Protein AF-A0A550H841-F1 (afdb_monomer)

Mean predicted aligned error: 4.19 Å

Radius of gyration: 11.11 Å; Cα contacts (8 Å, |Δi|>4): 111; chains: 1; bounding box: 25×26×24 Å

pLDDT: mean 88.8, std 10.53, range [48.5, 97.38]

Sequence (61 aa):
MVRCICGTDNMEQKFCTNCGTQLLYDCEKCKKPMDITQKFCGACGAKNPHYNAKAYNTHPR

Nearest PDB structures (foldseek):
  7mnr-assembly1_B  TM=9.077E-01  e=2.938E-01  Homo sapiens
  3gj4-assembly1_B  TM=8.904E-01  e=3.395E-01  Rattus norvegicus
  7mnu-assembly1_B  TM=7.823E-01  e=2.365E-01  Homo sapiens
  7mnt-assembly1_B  TM=7.743E-01  e=3.649E-01  Homo sapiens
  7mns-assembly1_B  TM=7.647E-01  e=4.873E-01  Homo sapi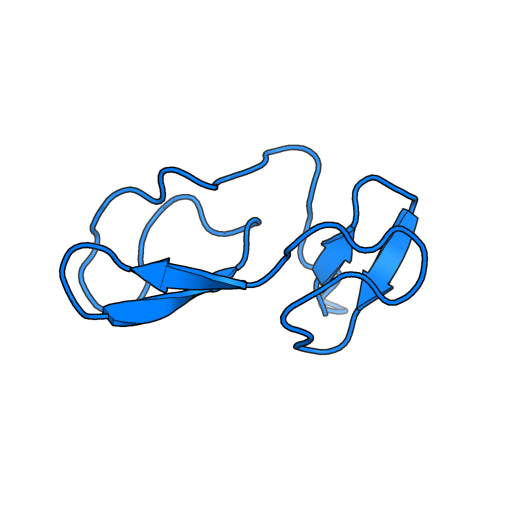ens

Foldseek 3Di:
DKQDLVRDDDDPDQAGPPPRHGFWDADPPPRHIDGQCDQADPPPRHGDPSHDVSMDDPPDD

Secondary structure (DSSP, 8-state):
-EEPTTS-EESS-SB-TTT--B-EEE-TTT--EEETT-SB-TTT--B-TT--TT-EE----

Solvent-accessible surface area (backbone atoms only — not comparable to full-atom values): 3774 Å² total; per-residue (Å²): 76,44,29,42,78,91,71,50,79,32,79,87,42,54,45,36,93,84,79,60,52,74,39,48,46,61,38,90,87,77,62,47,81,40,48,29,56,38,63,44,37,92,88,78,64,47,76,40,90,67,45,35,92,76,30,45,67,64,62,83,127

Structure (mmCIF, N/CA/C/O backbone):
data_AF-A0A550H841-F1
#
_entry.id   AF-A0A550H841-F1
#
loop_
_atom_site.group_PDB
_atom_site.id
_atom_site.type_symbol
_atom_site.label_atom_id
_atom_site.label_alt_id
_atom_site.label_comp_id
_atom_site.label_asym_id
_atom_site.label_entity_id
_atom_site.label_seq_id
_atom_site.pdbx_PDB_ins_code
_atom_site.Cartn_x
_atom_site.Cartn_y
_atom_site.Cartn_z
_atom_site.occupancy
_atom_site.B_iso_or_equiv
_atom_site.auth_seq_id
_atom_site.auth_comp_id
_atom_site.auth_asym_id
_atom_site.auth_atom_id
_atom_site.pdbx_PDB_model_num
ATOM 1 N N . MET A 1 1 ? 0.939 4.743 -8.460 1.00 78.44 1 MET A N 1
ATOM 2 C CA . MET A 1 1 ? 2.065 3.819 -8.701 1.00 78.44 1 MET A CA 1
ATOM 3 C C . MET A 1 1 ? 2.987 3.841 -7.500 1.00 78.44 1 MET A C 1
ATOM 5 O O . MET A 1 1 ? 3.288 4.922 -7.010 1.00 78.44 1 MET A O 1
ATOM 9 N N . VAL A 1 2 ? 3.365 2.660 -7.014 1.00 86.75 2 VAL A N 1
ATOM 10 C CA . VAL A 1 2 ? 4.254 2.468 -5.862 1.00 86.75 2 VAL A CA 1
ATOM 11 C C . VAL A 1 2 ? 5.628 2.104 -6.399 1.00 86.75 2 VAL A C 1
ATOM 13 O O . VAL A 1 2 ? 5.775 1.072 -7.063 1.00 86.75 2 VAL A O 1
ATOM 16 N N . ARG A 1 3 ? 6.646 2.909 -6.100 1.00 89.50 3 ARG A N 1
ATOM 17 C CA . ARG A 1 3 ? 8.022 2.516 -6.385 1.00 89.50 3 ARG A CA 1
ATOM 18 C C . ARG A 1 3 ? 8.534 1.613 -5.276 1.00 89.50 3 ARG A C 1
ATOM 20 O O . ARG A 1 3 ? 8.595 2.005 -4.110 1.00 89.50 3 ARG A O 1
ATOM 27 N N . CYS A 1 4 ? 8.887 0.390 -5.652 1.00 88.69 4 CYS A N 1
ATOM 28 C CA . CYS A 1 4 ? 9.514 -0.558 -4.748 1.00 88.69 4 CYS A CA 1
ATOM 29 C C . CYS A 1 4 ? 10.943 -0.101 -4.416 1.00 88.69 4 CYS A C 1
ATOM 31 O O . CYS A 1 4 ? 11.587 0.609 -5.185 1.00 88.69 4 CYS A O 1
ATOM 33 N N . ILE A 1 5 ? 11.469 -0.574 -3.290 1.00 86.25 5 ILE A N 1
ATOM 34 C CA . ILE A 1 5 ? 12.835 -0.302 -2.822 1.00 86.25 5 ILE A CA 1
ATOM 35 C C . ILE A 1 5 ? 13.88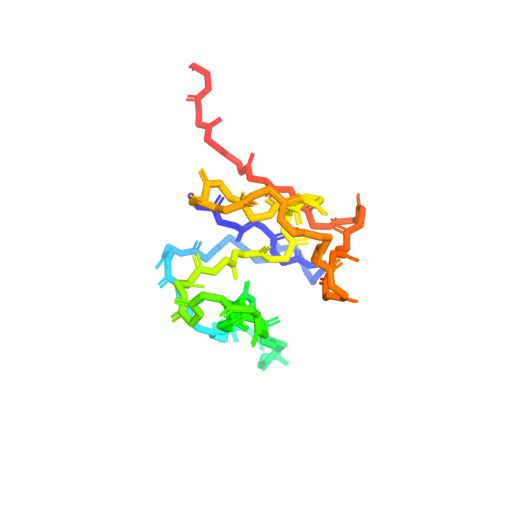3 -0.812 -3.823 1.00 86.25 5 ILE A C 1
ATOM 37 O O . ILE A 1 5 ? 14.966 -0.245 -3.916 1.00 86.25 5 ILE A O 1
ATOM 41 N N . CYS A 1 6 ? 13.553 -1.842 -4.612 1.00 89.38 6 CYS A N 1
ATOM 42 C CA . CYS A 1 6 ? 14.403 -2.319 -5.705 1.00 89.38 6 CYS A CA 1
ATOM 43 C C . CYS A 1 6 ? 14.464 -1.355 -6.907 1.00 89.38 6 CYS A C 1
ATOM 45 O O . CYS A 1 6 ? 15.187 -1.615 -7.861 1.00 89.38 6 CYS A O 1
ATOM 47 N N . GLY A 1 7 ? 13.699 -0.257 -6.890 1.00 88.06 7 GLY A N 1
ATOM 48 C CA . GLY A 1 7 ? 13.663 0.742 -7.956 1.00 88.06 7 GLY A CA 1
ATOM 49 C C . GLY A 1 7 ? 12.664 0.448 -9.076 1.00 88.06 7 GLY A C 1
ATOM 50 O O . GLY A 1 7 ? 12.636 1.178 -10.060 1.00 88.06 7 GLY A O 1
ATOM 51 N N . THR A 1 8 ? 11.831 -0.586 -8.954 1.00 90.88 8 THR A N 1
ATOM 52 C CA . THR A 1 8 ? 10.772 -0.867 -9.938 1.00 90.88 8 THR A CA 1
ATOM 53 C C . THR A 1 8 ? 9.486 -0.124 -9.577 1.00 90.88 8 THR A C 1
ATOM 55 O O . THR A 1 8 ? 9.030 -0.200 -8.433 1.00 90.88 8 THR A O 1
ATOM 58 N N . ASP A 1 9 ? 8.872 0.557 -10.544 1.00 90.19 9 ASP A N 1
ATOM 59 C CA . ASP A 1 9 ? 7.545 1.161 -10.392 1.00 90.19 9 ASP A CA 1
ATOM 60 C C . ASP A 1 9 ? 6.451 0.111 -10.618 1.00 90.19 9 ASP A C 1
ATOM 62 O O . ASP A 1 9 ? 6.470 -0.624 -11.602 1.00 90.19 9 ASP A O 1
ATOM 66 N N . ASN A 1 10 ? 5.491 0.028 -9.696 1.00 90.25 10 ASN A N 1
ATOM 67 C CA . ASN A 1 10 ? 4.407 -0.950 -9.742 1.00 90.25 10 ASN A CA 1
ATOM 68 C C . ASN A 1 10 ? 3.050 -0.238 -9.772 1.00 90.25 10 ASN A C 1
ATOM 70 O O . ASN A 1 10 ? 2.754 0.637 -8.949 1.00 90.25 10 ASN A O 1
ATOM 74 N N . MET A 1 11 ? 2.203 -0.624 -10.725 1.00 85.88 11 MET A N 1
ATOM 75 C CA . MET A 1 11 ? 0.844 -0.101 -10.872 1.00 85.88 11 M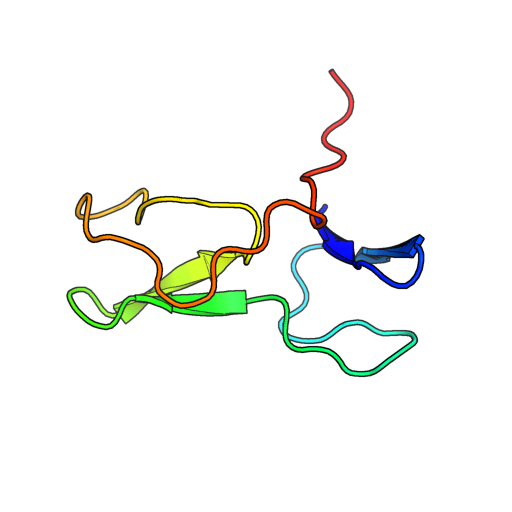ET A CA 1
ATOM 76 C C . MET A 1 11 ? -0.124 -0.949 -10.044 1.00 85.88 11 MET A C 1
ATOM 78 O O . MET A 1 11 ? -0.562 -2.002 -10.499 1.00 85.88 11 MET A O 1
ATOM 82 N N . GLU A 1 12 ? -0.391 -0.509 -8.809 1.00 76.00 12 GLU A N 1
ATOM 83 C CA . GLU A 1 12 ? -1.409 -1.085 -7.905 1.00 76.00 12 GLU A CA 1
ATOM 84 C C . GLU A 1 12 ? -1.302 -2.612 -7.712 1.00 76.00 12 GLU A C 1
ATOM 86 O O . GLU A 1 12 ? -2.285 -3.313 -7.487 1.00 76.00 12 GLU A O 1
ATOM 91 N N . GLN A 1 13 ? -0.079 -3.142 -7.788 1.00 86.12 13 GLN A N 1
ATOM 92 C CA . GLN A 1 13 ? 0.194 -4.565 -7.613 1.00 86.12 13 GLN A CA 1
ATOM 93 C C . GLN A 1 13 ? 0.319 -4.928 -6.133 1.00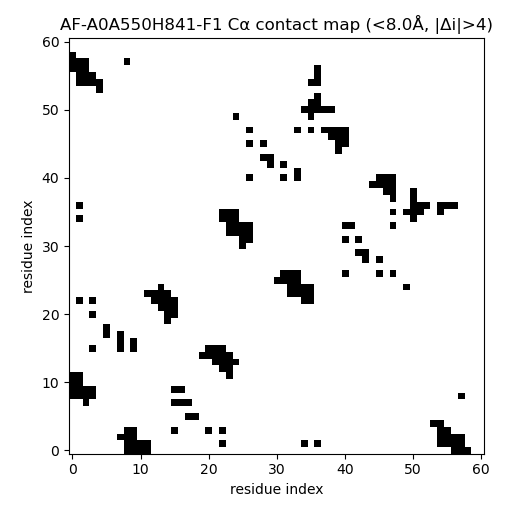 86.12 13 GLN A C 1
ATOM 95 O O . GLN A 1 13 ? 0.897 -4.180 -5.342 1.00 86.12 13 GLN A O 1
ATOM 100 N N . LYS A 1 14 ? -0.141 -6.133 -5.770 1.00 91.25 14 LYS A N 1
ATOM 101 C CA . LYS A 1 14 ? 0.081 -6.691 -4.425 1.00 91.25 14 LYS A CA 1
ATOM 102 C C . LYS A 1 14 ? 1.551 -7.006 -4.157 1.00 91.25 14 LYS A C 1
ATOM 104 O O . LYS A 1 14 ? 1.997 -6.861 -3.023 1.00 91.25 14 LYS A O 1
ATOM 109 N N . PHE A 1 15 ? 2.298 -7.394 -5.188 1.00 94.19 15 PHE A N 1
ATOM 110 C CA . PHE A 1 15 ? 3.719 -7.735 -5.118 1.00 94.19 15 PHE A CA 1
ATOM 111 C C . PHE A 1 15 ? 4.507 -6.973 -6.179 1.00 94.19 15 PHE A C 1
ATOM 113 O O . PHE A 1 15 ? 3.976 -6.632 -7.234 1.00 94.19 15 PHE A O 1
ATOM 120 N N . CYS A 1 16 ? 5.784 -6.721 -5.910 1.00 93.56 16 CYS A N 1
ATOM 121 C CA . CYS A 1 16 ? 6.687 -6.143 -6.885 1.00 93.56 16 CYS A CA 1
ATOM 122 C C . CYS A 1 16 ? 6.954 -7.144 -8.011 1.00 93.56 16 CYS A C 1
ATOM 124 O O . CYS A 1 16 ? 7.395 -8.263 -7.753 1.00 93.56 16 CYS A O 1
ATOM 126 N N . THR A 1 17 ? 6.767 -6.715 -9.255 1.00 93.94 17 THR A N 1
ATOM 127 C CA . THR A 1 17 ? 6.968 -7.550 -10.450 1.00 93.94 17 THR A CA 1
ATOM 128 C C . THR A 1 17 ? 8.426 -7.937 -10.705 1.00 93.94 17 THR A C 1
ATOM 130 O O . THR A 1 17 ? 8.680 -8.861 -11.469 1.00 93.94 17 THR A O 1
ATOM 133 N N . ASN A 1 18 ? 9.385 -7.252 -10.074 1.00 94.62 18 ASN A N 1
ATOM 134 C CA . ASN A 1 18 ? 10.813 -7.510 -10.253 1.00 94.62 18 ASN A CA 1
ATOM 135 C C . ASN A 1 18 ? 11.426 -8.342 -9.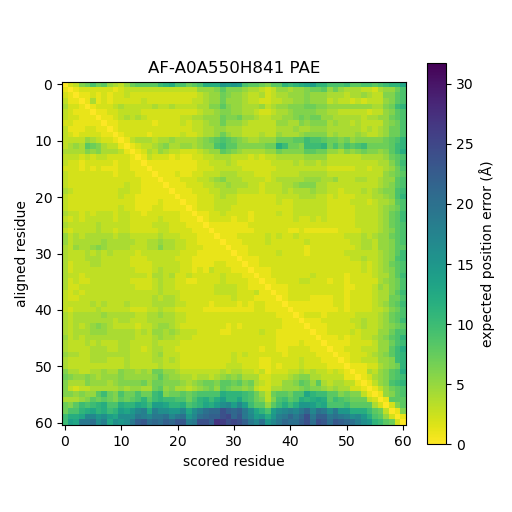116 1.00 94.62 18 ASN A C 1
ATOM 137 O O . ASN A 1 18 ? 12.122 -9.314 -9.383 1.00 94.62 18 ASN A O 1
ATOM 141 N N . CYS A 1 19 ? 11.171 -7.977 -7.854 1.00 94.06 19 CYS A N 1
ATOM 142 C CA . CYS A 1 19 ? 11.814 -8.616 -6.698 1.00 94.06 19 CYS A CA 1
ATOM 143 C C . CYS A 1 19 ? 10.857 -9.413 -5.798 1.00 94.06 19 CYS A C 1
ATOM 145 O O . CYS A 1 19 ? 11.290 -9.955 -4.786 1.00 94.06 19 CYS A O 1
ATOM 147 N N . GLY A 1 20 ? 9.555 -9.447 -6.107 1.00 92.88 20 GLY A N 1
ATOM 148 C CA . GLY A 1 20 ? 8.555 -10.206 -5.347 1.00 92.88 20 GLY A CA 1
ATOM 149 C C . GLY A 1 20 ? 8.149 -9.606 -3.994 1.00 92.88 20 GLY A C 1
ATOM 150 O O . GLY A 1 20 ? 7.268 -10.149 -3.335 1.00 92.88 20 GLY A O 1
ATOM 151 N N . THR A 1 21 ? 8.734 -8.480 -3.571 1.00 92.50 21 THR A N 1
ATOM 152 C CA . THR A 1 21 ? 8.373 -7.816 -2.307 1.00 92.50 21 THR A CA 1
ATOM 153 C C . THR A 1 21 ? 6.899 -7.433 -2.297 1.00 92.50 21 THR A C 1
ATOM 155 O O . THR A 1 21 ? 6.419 -6.811 -3.239 1.00 92.50 21 THR A O 1
ATOM 158 N N . GLN A 1 22 ? 6.184 -7.746 -1.222 1.00 93.69 22 GLN A N 1
ATOM 159 C CA . GLN A 1 22 ? 4.787 -7.353 -1.070 1.00 93.69 22 GLN A CA 1
ATOM 160 C C . GLN A 1 22 ? 4.660 -5.829 -0.876 1.00 93.69 22 GLN A C 1
ATOM 162 O O . GLN A 1 22 ? 5.361 -5.229 -0.064 1.00 93.69 22 GLN A O 1
ATOM 167 N N . LEU A 1 23 ? 3.782 -5.199 -1.658 1.00 92.81 23 LEU A N 1
ATOM 168 C CA . LEU A 1 23 ? 3.587 -3.744 -1.724 1.00 92.81 23 LEU A CA 1
ATOM 169 C C . LEU A 1 23 ? 2.223 -3.297 -1.190 1.00 92.81 23 LEU A C 1
ATOM 171 O O . LEU A 1 23 ? 2.067 -2.125 -0.848 1.00 92.81 23 LEU A O 1
ATOM 175 N N . LEU A 1 24 ? 1.256 -4.215 -1.121 1.00 93.12 24 LEU A N 1
ATOM 176 C CA . LEU A 1 24 ? -0.103 -3.961 -0.652 1.00 93.12 24 LEU A CA 1
ATOM 177 C C . LEU A 1 24 ? -0.464 -4.946 0.467 1.00 93.12 24 LEU A C 1
ATOM 179 O O . LEU A 1 24 ? -0.247 -6.155 0.343 1.00 93.12 24 LEU A O 1
ATOM 183 N N . TYR A 1 25 ? -1.032 -4.421 1.546 1.00 93.56 25 TYR A N 1
ATOM 184 C CA . TYR A 1 25 ? -1.456 -5.152 2.736 1.00 93.56 25 TYR A CA 1
ATOM 185 C C . TYR A 1 25 ? -2.870 -4.739 3.134 1.00 93.56 25 TYR A C 1
ATOM 187 O O . TYR A 1 25 ? -3.301 -3.625 2.847 1.00 93.56 25 TYR A O 1
ATOM 195 N N . ASP A 1 26 ? -3.578 -5.607 3.849 1.00 95.44 26 ASP A N 1
ATOM 196 C CA . ASP A 1 26 ? -4.880 -5.261 4.413 1.00 95.44 26 ASP A CA 1
ATOM 197 C C . ASP A 1 26 ? -4.708 -4.667 5.812 1.00 95.44 26 ASP A C 1
ATOM 199 O O . ASP A 1 26 ? -3.966 -5.186 6.647 1.00 95.44 26 ASP A O 1
ATOM 203 N N . CYS A 1 27 ? -5.425 -3.580 6.098 1.00 96.06 27 CYS A N 1
ATOM 204 C CA . CYS A 1 27 ? -5.444 -2.975 7.422 1.00 96.06 27 CYS A CA 1
ATOM 205 C C . CYS A 1 27 ? -5.896 -3.986 8.479 1.00 96.06 27 CYS A C 1
ATOM 207 O O . CYS A 1 27 ? -6.989 -4.542 8.387 1.00 96.06 27 CYS A O 1
ATOM 209 N N . GLU A 1 28 ? -5.124 -4.159 9.548 1.00 95.12 28 GLU A N 1
ATOM 210 C CA . GLU A 1 28 ? -5.477 -5.102 10.612 1.00 95.12 28 GLU A CA 1
ATOM 211 C C . GLU A 1 28 ? -6.809 -4.763 11.297 1.00 95.12 28 GLU A C 1
ATOM 213 O O . GLU A 1 28 ? -7.543 -5.681 11.665 1.00 95.12 28 GLU A O 1
ATOM 218 N N . LYS A 1 29 ? -7.154 -3.467 11.393 1.00 96.88 29 LYS A N 1
ATOM 219 C CA . LYS A 1 29 ? -8.396 -2.986 12.020 1.00 96.88 29 LYS A CA 1
ATOM 220 C C . LYS A 1 29 ? -9.625 -3.061 11.117 1.00 96.88 29 LYS A C 1
ATOM 222 O O . LYS A 1 29 ? -10.652 -3.566 11.550 1.00 96.88 29 LYS A O 1
ATOM 227 N N . CYS A 1 30 ? -9.555 -2.515 9.902 1.00 96.81 30 CYS A N 1
ATOM 228 C CA . CYS A 1 30 ? -10.735 -2.361 9.034 1.00 96.81 30 CYS A CA 1
ATOM 229 C C . CYS A 1 30 ? -10.682 -3.185 7.742 1.00 96.81 30 CYS A C 1
ATOM 231 O O . CYS A 1 30 ? -11.595 -3.088 6.925 1.00 96.81 30 CYS A O 1
ATOM 233 N N . LYS A 1 31 ? -9.611 -3.964 7.535 1.00 95.94 31 LYS A N 1
ATOM 234 C CA . LYS A 1 31 ? -9.387 -4.847 6.376 1.00 95.94 31 LYS A CA 1
ATOM 235 C C . LYS A 1 31 ? -9.410 -4.150 5.011 1.00 95.94 31 LYS A C 1
ATOM 237 O O . LYS A 1 31 ? -9.465 -4.812 3.983 1.00 95.94 31 LYS A O 1
ATOM 242 N N . LYS A 1 32 ? -9.342 -2.815 4.978 1.00 95.38 32 LYS A N 1
ATOM 243 C CA . LYS A 1 32 ? -9.168 -2.053 3.736 1.00 95.38 32 LYS A CA 1
ATOM 244 C C . LYS A 1 32 ? -7.718 -2.151 3.246 1.00 95.38 32 LYS A C 1
ATOM 246 O O . LYS A 1 32 ? -6.820 -2.157 4.091 1.00 95.38 32 LYS A O 1
ATOM 251 N N . PRO A 1 33 ? -7.491 -2.183 1.923 1.00 93.00 33 PRO A N 1
ATOM 252 C CA . PRO A 1 33 ? -6.151 -2.252 1.361 1.00 93.00 33 PRO A CA 1
ATOM 253 C C . PRO A 1 33 ? -5.364 -0.975 1.665 1.00 93.00 33 PRO A C 1
ATOM 255 O O . PRO A 1 33 ? -5.910 0.130 1.658 1.00 93.00 33 PRO A O 1
ATOM 258 N N . MET A 1 34 ? -4.075 -1.145 1.928 1.00 92.38 34 MET A N 1
ATOM 259 C CA . MET A 1 34 ? -3.105 -0.096 2.213 1.00 92.38 34 MET A CA 1
ATOM 260 C C . MET A 1 34 ? -1.786 -0.458 1.542 1.00 92.38 34 MET A C 1
ATOM 262 O O . MET A 1 34 ? -1.341 -1.605 1.606 1.00 92.38 34 MET A O 1
ATOM 266 N N . ASP A 1 35 ? -1.134 0.518 0.926 1.00 92.00 35 ASP A N 1
ATOM 267 C CA . ASP A 1 35 ? 0.206 0.323 0.386 1.00 92.00 35 ASP A CA 1
ATOM 268 C C . ASP A 1 35 ? 1.292 0.598 1.441 1.00 92.00 35 ASP A C 1
ATOM 270 O O . ASP A 1 35 ? 1.061 1.232 2.475 1.00 92.00 35 ASP A O 1
ATOM 274 N N . ILE A 1 36 ? 2.505 0.115 1.176 1.00 91.38 36 ILE A N 1
ATOM 275 C CA . ILE A 1 36 ? 3.662 0.281 2.069 1.00 91.38 36 ILE A CA 1
ATOM 276 C C . ILE A 1 36 ? 4.168 1.729 2.176 1.00 91.38 36 ILE A C 1
ATOM 278 O O . ILE A 1 36 ? 5.021 2.013 3.009 1.00 91.38 36 ILE A O 1
ATOM 282 N N . THR A 1 37 ? 3.676 2.665 1.367 1.00 91.25 37 THR A N 1
ATOM 283 C CA . THR A 1 37 ? 4.058 4.086 1.435 1.00 91.25 37 THR A CA 1
ATOM 284 C C . THR A 1 37 ? 3.173 4.864 2.417 1.00 91.25 37 THR A C 1
ATOM 286 O O . THR A 1 37 ? 3.572 5.910 2.935 1.00 91.25 37 THR A O 1
ATOM 289 N N . GLN A 1 38 ? 1.986 4.340 2.741 1.00 92.06 38 GLN A N 1
ATOM 290 C CA . GLN A 1 38 ? 1.052 4.949 3.684 1.00 92.06 38 GLN A CA 1
ATOM 291 C C . GLN A 1 38 ? 1.471 4.684 5.134 1.00 92.06 38 GLN A C 1
ATOM 293 O O . GLN A 1 38 ? 1.548 3.540 5.574 1.00 92.06 38 GLN A O 1
ATOM 298 N N . LYS A 1 39 ? 1.684 5.745 5.923 1.00 94.69 39 LYS A N 1
ATOM 299 C CA . LYS A 1 39 ? 1.965 5.634 7.373 1.00 94.69 39 LYS A CA 1
ATOM 300 C C . LYS A 1 39 ? 0.741 5.208 8.192 1.00 94.69 39 LYS A C 1
ATOM 302 O O . LYS A 1 39 ? 0.882 4.564 9.233 1.00 94.69 39 LYS A O 1
ATOM 307 N N . PHE A 1 40 ? -0.449 5.583 7.731 1.00 96.00 40 PHE A N 1
ATOM 308 C CA . PHE A 1 40 ? -1.728 5.338 8.392 1.00 96.00 40 PHE A CA 1
ATOM 309 C C . PHE A 1 40 ? -2.764 4.873 7.372 1.00 96.00 40 PHE A C 1
ATOM 311 O O . PHE A 1 40 ? -2.702 5.247 6.203 1.00 96.00 40 PHE A O 1
ATOM 318 N N . CYS A 1 41 ? -3.735 4.091 7.831 1.00 96.06 41 CYS A N 1
ATOM 319 C CA . CYS A 1 41 ? -4.872 3.660 7.039 1.00 96.06 41 CYS A CA 1
ATOM 320 C C . CYS A 1 41 ? -5.724 4.864 6.630 1.00 96.06 41 CYS A C 1
ATOM 322 O O . CYS A 1 41 ? -6.305 5.520 7.495 1.00 96.06 41 CYS A O 1
ATOM 324 N N . GLY A 1 42 ? -5.884 5.097 5.327 1.00 92.62 42 GLY A N 1
ATOM 325 C CA . GLY A 1 42 ? -6.741 6.174 4.817 1.00 92.62 42 GLY A CA 1
ATOM 326 C C . GLY A 1 42 ? -8.231 6.015 5.155 1.00 92.62 42 GLY A C 1
ATOM 327 O O . GLY A 1 42 ? -8.966 6.993 5.121 1.00 92.62 42 GLY A O 1
ATOM 328 N N . ALA A 1 43 ? -8.682 4.806 5.509 1.00 95.62 43 ALA A N 1
ATOM 329 C CA . ALA A 1 43 ? -10.088 4.536 5.816 1.00 95.62 43 ALA A CA 1
ATOM 330 C C . ALA A 1 43 ? -10.440 4.645 7.308 1.00 95.62 43 ALA A C 1
ATOM 332 O O . ALA A 1 43 ? -11.558 5.021 7.641 1.00 95.62 43 ALA A O 1
ATOM 333 N N . CYS A 1 44 ? -9.527 4.273 8.213 1.00 96.56 44 CYS A N 1
ATOM 334 C CA . CYS A 1 44 ? -9.820 4.222 9.654 1.00 96.56 44 CYS A CA 1
ATOM 335 C C . CYS A 1 44 ? -8.777 4.905 10.551 1.00 96.56 44 CYS A C 1
ATOM 337 O O . CYS A 1 44 ? -8.924 4.891 11.770 1.00 96.56 44 CYS A O 1
ATOM 339 N N . GLY A 1 45 ? -7.696 5.449 9.985 1.00 95.94 45 GLY A N 1
ATOM 340 C CA . GLY A 1 45 ? -6.638 6.132 10.735 1.00 95.94 45 GLY A CA 1
ATOM 341 C C . GLY A 1 45 ? -5.702 5.222 11.541 1.00 95.94 45 GLY A C 1
ATOM 342 O O . GLY A 1 45 ? -4.785 5.717 12.191 1.00 95.94 45 GLY A O 1
ATOM 343 N N . ALA A 1 46 ? -5.885 3.896 11.514 1.00 97.38 46 ALA A N 1
ATOM 344 C CA . ALA A 1 46 ? -4.983 2.962 12.190 1.00 97.38 46 ALA A CA 1
ATOM 345 C C . ALA A 1 46 ? -3.549 3.054 11.639 1.00 97.38 46 ALA A C 1
ATOM 347 O O . ALA A 1 46 ? -3.351 3.272 10.445 1.00 97.38 46 ALA A O 1
ATOM 348 N N . LYS A 1 47 ? -2.540 2.850 12.490 1.00 96.56 47 LYS A N 1
ATOM 349 C CA . LYS A 1 47 ? -1.133 2.825 12.066 1.00 96.56 47 LYS A CA 1
ATOM 350 C C . LYS A 1 47 ? -0.881 1.653 11.114 1.00 96.56 47 LYS A C 1
ATOM 352 O O . LYS A 1 47 ? -1.353 0.551 11.374 1.00 96.56 47 LYS A O 1
ATOM 357 N N . ASN A 1 48 ? -0.122 1.889 10.045 1.00 94.81 48 ASN A N 1
ATOM 358 C CA . ASN A 1 48 ? 0.313 0.830 9.141 1.00 94.81 48 ASN A CA 1
ATOM 359 C C . ASN A 1 48 ? 1.591 0.157 9.690 1.00 94.81 48 ASN A C 1
ATOM 361 O O . ASN A 1 48 ? 2.633 0.819 9.744 1.00 94.81 48 ASN A O 1
ATOM 365 N N . PRO A 1 49 ? 1.553 -1.127 10.093 1.00 93.50 49 PRO A N 1
ATOM 366 C CA . PRO A 1 49 ? 2.743 -1.842 10.559 1.00 93.50 49 PRO A CA 1
ATOM 367 C C . PRO A 1 49 ? 3.729 -2.164 9.425 1.00 93.50 49 PRO A C 1
ATOM 369 O O . PRO A 1 49 ? 4.905 -2.392 9.691 1.00 93.50 49 PRO A O 1
ATOM 37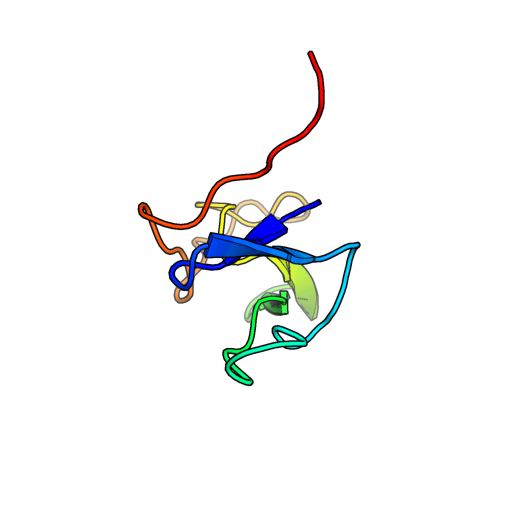2 N N . HIS A 1 50 ? 3.280 -2.128 8.168 1.00 92.06 50 HIS A N 1
ATOM 373 C CA . HIS A 1 50 ? 4.086 -2.420 6.980 1.00 92.06 50 HIS A CA 1
ATOM 374 C C . HIS A 1 50 ? 4.593 -1.158 6.268 1.00 92.06 50 HIS A C 1
ATOM 376 O O . HIS A 1 50 ? 5.075 -1.233 5.138 1.00 92.06 50 HIS A O 1
ATOM 382 N N . TYR A 1 51 ? 4.492 0.010 6.912 1.00 92.19 51 TYR A N 1
ATOM 383 C CA . TYR A 1 51 ? 5.016 1.254 6.360 1.00 92.19 51 TYR A CA 1
ATOM 384 C C . TYR A 1 51 ? 6.529 1.165 6.118 1.00 92.19 51 TYR A C 1
ATOM 386 O O . TYR A 1 51 ? 7.306 0.821 7.011 1.00 92.19 51 TYR A O 1
ATOM 394 N N . ASN A 1 52 ? 6.954 1.565 4.924 1.00 89.38 52 ASN A N 1
ATOM 395 C CA . ASN A 1 52 ? 8.341 1.631 4.519 1.00 89.38 52 ASN A CA 1
ATOM 396 C C . ASN A 1 52 ? 8.685 3.019 3.973 1.00 89.38 52 ASN A C 1
ATOM 398 O O . ASN A 1 52 ? 8.293 3.387 2.870 1.00 89.38 52 ASN A O 1
ATOM 402 N N . ALA A 1 53 ? 9.506 3.760 4.718 1.00 85.25 53 ALA A N 1
ATOM 403 C CA . ALA A 1 53 ? 9.920 5.115 4.355 1.00 85.25 53 ALA A CA 1
ATOM 404 C C . ALA A 1 53 ? 10.778 5.209 3.081 1.00 85.25 53 ALA A C 1
ATOM 406 O O . ALA A 1 53 ? 10.965 6.307 2.565 1.00 85.25 53 ALA A O 1
ATOM 407 N N . LYS A 1 54 ? 11.333 4.090 2.595 1.00 83.69 54 LYS A N 1
ATOM 408 C CA . LYS A 1 54 ? 12.103 4.044 1.344 1.00 83.69 54 LYS A CA 1
ATOM 409 C C . LYS A 1 54 ? 11.238 3.738 0.121 1.00 83.69 54 LYS A C 1
ATOM 411 O O . LYS A 1 54 ? 11.706 3.925 -0.998 1.00 83.69 54 LYS A O 1
ATOM 416 N N . ALA A 1 55 ? 10.008 3.269 0.319 1.00 83.12 55 ALA A N 1
ATOM 417 C CA . ALA A 1 55 ? 9.026 3.170 -0.748 1.00 83.12 55 ALA A CA 1
ATOM 418 C C . ALA A 1 55 ? 8.307 4.517 -0.884 1.00 83.12 55 ALA A C 1
ATOM 420 O O . ALA A 1 55 ? 7.973 5.152 0.116 1.00 83.12 55 ALA A O 1
ATOM 421 N N . TYR A 1 56 ? 8.060 4.964 -2.112 1.00 79.75 56 TYR A N 1
ATOM 422 C CA . TYR A 1 56 ? 7.341 6.212 -2.347 1.00 79.75 56 TYR A CA 1
ATOM 423 C C . TYR A 1 56 ? 6.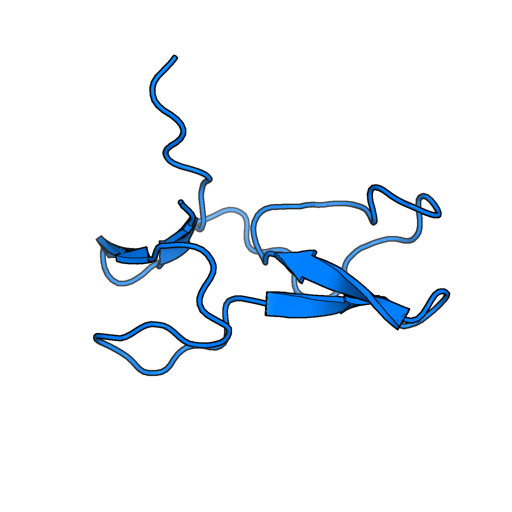356 6.076 -3.502 1.00 79.75 56 TYR A C 1
ATOM 425 O O . TYR A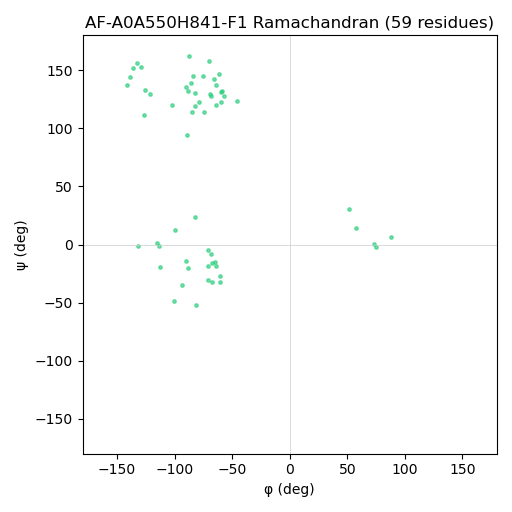 1 56 ? 6.602 5.365 -4.480 1.00 79.75 56 TYR A O 1
ATOM 433 N N . ASN A 1 57 ? 5.214 6.752 -3.366 1.00 72.88 57 ASN A N 1
ATOM 434 C CA . ASN A 1 57 ? 4.232 6.854 -4.432 1.00 72.88 57 ASN A CA 1
ATOM 435 C C . ASN A 1 57 ? 4.765 7.827 -5.477 1.00 72.88 57 ASN A C 1
ATOM 437 O O . ASN A 1 57 ? 4.921 9.017 -5.213 1.00 72.88 57 ASN A O 1
ATOM 441 N N . THR A 1 58 ? 5.053 7.318 -6.667 1.00 65.38 58 THR A N 1
ATOM 442 C CA . THR A 1 58 ? 5.603 8.097 -7.777 1.00 65.38 58 THR A CA 1
ATOM 443 C C . THR A 1 58 ? 4.526 8.859 -8.548 1.00 65.38 58 THR A C 1
ATOM 445 O O . THR A 1 58 ? 4.751 9.169 -9.708 1.00 65.38 58 THR A O 1
ATOM 448 N N . HIS A 1 59 ? 3.359 9.175 -7.956 1.00 55.62 59 HIS A N 1
ATOM 449 C CA . HIS A 1 59 ? 2.321 9.945 -8.659 1.00 55.62 59 HIS A CA 1
ATOM 450 C C . HIS A 1 59 ? 2.954 11.152 -9.374 1.00 55.62 59 HIS A C 1
ATOM 452 O O . HIS A 1 59 ? 3.645 11.929 -8.706 1.00 55.62 59 HIS A O 1
ATOM 458 N N . PRO A 1 60 ? 2.784 11.293 -10.705 1.00 48.50 60 PRO A N 1
ATOM 459 C CA . PRO A 1 60 ? 3.192 12.517 -11.365 1.00 48.50 60 PRO A CA 1
ATOM 460 C C . PRO A 1 60 ? 2.385 13.635 -10.705 1.00 48.50 60 PRO A C 1
ATOM 462 O O . PRO A 1 60 ? 1.161 13.534 -10.601 1.00 48.50 60 PRO A O 1
ATOM 465 N N . ARG A 1 61 ? 3.095 14.618 -10.146 1.00 49.19 61 ARG A N 1
ATOM 466 C CA . ARG A 1 61 ? 2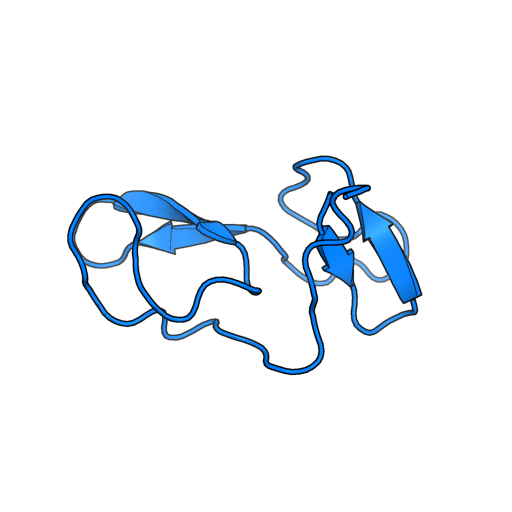.480 15.893 -9.779 1.00 49.19 61 ARG A CA 1
ATOM 467 C C . ARG A 1 61 ? 1.817 16.513 -10.999 1.00 49.19 61 ARG A C 1
ATOM 469 O O . ARG A 1 61 ? 2.392 16.357 -12.099 1.00 49.19 61 ARG A O 1
#